Protein AF-A0A952UKF0-F1 (afdb_monomer)

Sequence (137 aa):
MLQADSRSEIKLPARNVRELARSMKKAVNGALDHWRYRVLLNRQAFPQPARAILVVCKGNICRSPLAEAYLKDQVKKSGLPIDVYSAGLETSFGKPAHPLAQLVGTQGGLILNQHATQPLHKEQVERADMILVMEWR

Solvent-accessible surface area (backbone atoms only — not comparable to full-atom values): 7881 Å² total; per-residue (Å²): 136,89,82,86,86,84,79,79,80,82,79,72,78,84,73,50,68,71,55,53,51,50,52,51,50,51,51,53,50,51,53,51,50,51,51,54,48,48,58,50,54,76,63,52,77,74,61,83,89,59,45,26,38,32,25,34,25,56,52,22,27,46,65,15,48,44,50,29,36,51,49,48,52,50,33,58,75,68,72,46,87,52,47,63,42,52,21,3,80,63,44,60,72,68,43,58,46,36,68,68,36,41,51,57,28,47,77,71,76,35,75,44,88,86,42,55,16,32,49,64,50,69,70,62,57,74,61,31,66,41,78,49,70,75,69,92,127

Nearest PDB structures (foldseek):
  4etn-assembly1_A  TM=9.572E-01  e=5.295E-08  Bacillus subtilis
  4egs-assembly3_B  TM=9.399E-01  e=4.099E-08  Caldanaerobacter subterraneus subsp. tengcongensis MB4
  4kk4-assembly1_A  TM=9.729E-01  e=1.004E-07  Bacillus subtilis subsp. subtilis str. 168
  4d74-assembly1_A-2  TM=9.221E-01  e=5.295E-08  Erwinia amylovora ATCC 49946
  5z3m-assembly1_A  TM=8.970E-01  e=1.302E-05  Vibrio cholerae O395

Structure (mmCIF, N/CA/C/O backbone):
data_AF-A0A952UKF0-F1
#
_entry.id   AF-A0A952UKF0-F1
#
loop_
_atom_site.group_PDB
_atom_site.id
_atom_site.type_symbol
_atom_site.label_atom_id
_atom_site.label_alt_id
_atom_site.label_comp_id
_atom_site.label_asym_id
_atom_site.label_entity_id
_atom_site.label_seq_id
_atom_site.pdbx_PDB_ins_code
_atom_site.Cartn_x
_atom_site.Cartn_y
_atom_site.Cartn_z
_atom_site.occupancy
_atom_site.B_iso_or_equiv
_atom_site.auth_seq_id
_atom_site.auth_comp_id
_atom_site.auth_asym_id
_atom_site.auth_atom_id
_atom_site.pdbx_PDB_model_num
ATOM 1 N N . MET A 1 1 ? -12.122 50.057 44.463 1.00 35.81 1 MET A N 1
ATOM 2 C CA . MET A 1 1 ? -12.424 51.103 43.463 1.00 35.81 1 MET A CA 1
ATOM 3 C C . MET A 1 1 ? -11.356 50.982 42.376 1.00 35.81 1 MET A C 1
ATOM 5 O O . MET A 1 1 ? -10.235 51.389 42.613 1.00 35.81 1 MET A O 1
ATOM 9 N N . LEU A 1 2 ? -11.490 50.001 41.476 1.00 40.94 2 LEU A N 1
ATOM 10 C CA . LEU A 1 2 ? -11.981 50.151 40.093 1.00 40.94 2 LEU A CA 1
ATOM 11 C C . LEU A 1 2 ? -11.260 51.253 39.300 1.00 40.94 2 LEU A C 1
ATOM 13 O O . LEU A 1 2 ? -11.550 52.420 39.531 1.00 40.94 2 LEU A O 1
ATOM 17 N N . GLN A 1 3 ? -10.399 50.843 38.356 1.00 31.44 3 GLN A N 1
ATOM 18 C CA . GLN A 1 3 ? -10.374 51.214 36.920 1.00 31.44 3 GLN A CA 1
ATOM 19 C C . GLN A 1 3 ? 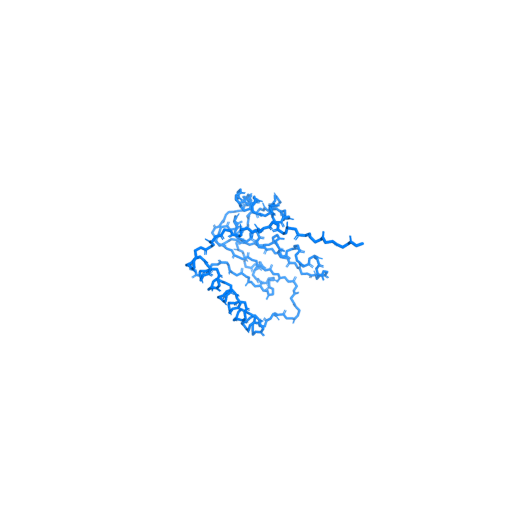-9.120 50.567 36.274 1.00 31.44 3 GLN A C 1
ATOM 21 O O . GLN A 1 3 ? -8.010 50.796 36.737 1.00 31.44 3 GLN A O 1
ATOM 26 N N . ALA A 1 4 ? -9.269 49.509 35.460 1.00 36.44 4 ALA A N 1
ATOM 27 C CA . ALA A 1 4 ? -9.560 49.491 34.007 1.00 36.44 4 ALA A CA 1
ATOM 28 C C . ALA A 1 4 ? -8.300 49.821 33.169 1.00 36.44 4 ALA A C 1
ATOM 30 O O . ALA A 1 4 ? -7.895 50.971 33.081 1.00 36.44 4 ALA A O 1
ATOM 31 N N . ASP A 1 5 ? -7.509 48.814 32.782 1.00 43.72 5 ASP A N 1
ATOM 32 C CA . ASP A 1 5 ? -7.564 48.079 31.493 1.00 43.72 5 ASP A CA 1
ATOM 33 C C . ASP A 1 5 ? -7.187 48.955 30.276 1.00 43.72 5 ASP A C 1
ATOM 35 O O . ASP A 1 5 ? -8.049 49.555 29.637 1.00 43.72 5 ASP A O 1
ATOM 39 N N . SER A 1 6 ? -5.890 49.013 29.936 1.00 40.94 6 SER A N 1
ATOM 40 C CA . SER A 1 6 ? -5.412 49.462 28.622 1.00 40.94 6 SER A CA 1
ATOM 41 C C . SER A 1 6 ? -5.024 48.242 27.784 1.00 40.94 6 SER A C 1
ATOM 43 O O . SER A 1 6 ? -3.893 47.755 27.784 1.00 40.94 6 SER A O 1
ATOM 45 N N . ARG A 1 7 ? -6.024 47.726 27.070 1.00 41.19 7 ARG A N 1
ATOM 46 C CA . ARG A 1 7 ? -5.891 46.666 26.072 1.00 41.19 7 ARG A CA 1
ATOM 47 C C . ARG A 1 7 ? -4.828 47.045 25.044 1.00 41.19 7 ARG A C 1
ATOM 49 O O . ARG A 1 7 ? -5.005 47.983 24.271 1.00 41.19 7 ARG A O 1
ATOM 56 N N . SER A 1 8 ? -3.749 46.275 25.009 1.00 41.78 8 SER A N 1
ATOM 57 C CA . SER A 1 8 ? -2.840 46.225 23.875 1.00 41.78 8 SER A CA 1
ATOM 58 C C . SER A 1 8 ? -3.615 45.732 22.651 1.00 41.78 8 SER A C 1
ATOM 60 O O . SER A 1 8 ? -4.091 44.598 22.596 1.00 41.78 8 SER A O 1
ATOM 62 N N . GLU A 1 9 ? -3.785 46.610 21.664 1.00 41.12 9 GLU A N 1
ATOM 63 C CA . GLU A 1 9 ? -4.326 46.244 20.360 1.00 41.12 9 GLU A CA 1
ATOM 64 C C . GLU A 1 9 ? -3.427 45.180 19.723 1.00 41.12 9 GLU A C 1
ATOM 66 O O . GLU A 1 9 ? -2.315 45.452 19.264 1.00 41.12 9 GLU A O 1
ATOM 71 N N . ILE A 1 10 ? -3.916 43.942 19.678 1.00 41.50 10 ILE A N 1
ATOM 72 C CA . ILE A 1 10 ? -3.323 42.885 18.865 1.00 41.50 10 ILE A CA 1
ATOM 73 C C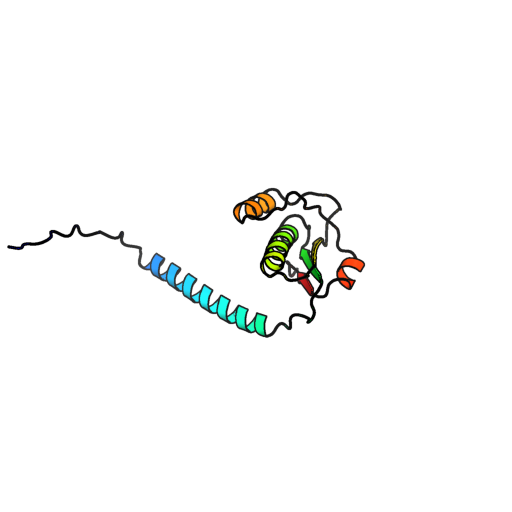 . ILE A 1 10 ? -3.557 43.274 17.399 1.00 41.50 10 ILE A C 1
ATOM 75 O O . ILE A 1 10 ? -4.600 42.974 16.816 1.00 41.50 10 ILE A O 1
ATOM 79 N N . LYS A 1 11 ? -2.589 43.968 16.789 1.00 40.09 11 LYS A N 1
ATOM 80 C CA . LYS A 1 11 ? -2.557 44.214 15.342 1.00 40.09 11 LYS A CA 1
ATOM 81 C C . LYS A 1 11 ? -2.348 42.887 14.616 1.00 40.09 11 LYS A C 1
ATOM 83 O O . LYS A 1 11 ? -1.226 42.412 14.459 1.00 40.09 11 LYS A O 1
ATOM 88 N N . LEU A 1 12 ? -3.444 42.286 14.161 1.00 47.09 12 LEU A N 1
ATOM 89 C CA . LEU A 1 12 ? -3.398 41.174 13.217 1.00 47.09 12 LEU A CA 1
ATOM 90 C C . LEU A 1 12 ? -2.823 41.683 11.879 1.00 47.09 12 LEU A C 1
ATOM 92 O O . LEU A 1 12 ? -3.283 42.714 11.381 1.00 47.09 12 LEU A O 1
ATOM 96 N N . PRO A 1 13 ? -1.832 41.001 11.275 1.00 53.81 13 PRO A N 1
ATOM 97 C CA . PRO A 1 13 ? -1.274 41.421 9.996 1.00 53.81 13 PRO A CA 1
ATOM 98 C C . PRO A 1 13 ? -2.361 41.367 8.919 1.00 53.81 13 PRO A C 1
ATOM 100 O O . PRO A 1 13 ? -3.104 40.387 8.823 1.00 53.81 13 PRO A O 1
ATOM 103 N N . ALA A 1 14 ? -2.460 42.426 8.112 1.00 58.75 14 ALA A N 1
ATOM 104 C CA . ALA A 1 14 ? -3.428 42.537 7.030 1.00 58.75 14 ALA A CA 1
ATOM 105 C C . ALA A 1 14 ? -3.183 41.434 5.987 1.00 58.75 14 ALA A C 1
ATOM 107 O O . ALA A 1 14 ? -2.402 41.598 5.051 1.00 58.75 14 ALA A O 1
ATOM 108 N N . ARG A 1 15 ? -3.843 40.281 6.149 1.00 61.09 15 ARG A N 1
ATOM 109 C CA . ARG A 1 15 ? -3.930 39.263 5.098 1.00 61.09 15 ARG A CA 1
ATOM 110 C C . ARG A 1 15 ? -4.496 39.942 3.856 1.00 61.09 15 ARG A C 1
ATOM 112 O O . ARG A 1 15 ? -5.590 40.501 3.900 1.00 61.09 15 ARG A O 1
ATOM 119 N N . ASN A 1 16 ? -3.753 39.897 2.753 1.00 81.00 16 ASN A N 1
ATOM 120 C CA . ASN A 1 16 ? -4.200 40.441 1.477 1.00 81.00 16 ASN A CA 1
ATOM 121 C C . ASN A 1 16 ? -5.567 39.820 1.130 1.00 81.00 16 ASN A C 1
ATOM 123 O O . ASN A 1 16 ? -5.721 38.599 1.182 1.00 81.00 16 ASN A O 1
ATOM 127 N N . VAL A 1 17 ? -6.562 40.635 0.764 1.00 79.00 17 VAL A N 1
ATOM 128 C CA . VAL A 1 17 ? -7.920 40.180 0.398 1.00 79.00 17 VAL A CA 1
ATOM 129 C C . VAL A 1 17 ? -7.873 39.045 -0.638 1.00 79.00 17 VAL A C 1
ATOM 131 O O . VAL A 1 17 ? -8.660 38.101 -0.577 1.00 79.00 17 VAL A O 1
ATOM 134 N N . ARG A 1 18 ? -6.880 39.065 -1.541 1.00 76.38 18 ARG A N 1
ATOM 135 C CA . ARG A 1 18 ? -6.641 37.999 -2.529 1.00 76.38 18 ARG A CA 1
ATOM 136 C C . ARG A 1 18 ? -6.216 36.663 -1.912 1.00 76.38 18 ARG A C 1
ATOM 138 O O . ARG A 1 18 ? -6.508 35.613 -2.481 1.00 76.38 18 ARG A O 1
ATOM 145 N N . GLU A 1 19 ? -5.483 36.672 -0.805 1.00 79.50 19 GLU A N 1
ATOM 146 C CA . GLU A 1 19 ? -5.095 35.455 -0.078 1.00 79.50 19 GLU A CA 1
ATOM 147 C C . GLU A 1 19 ? -6.264 34.869 0.694 1.00 79.50 19 GLU A C 1
ATOM 149 O O . GLU A 1 19 ? -6.479 33.657 0.646 1.00 79.50 19 GLU A O 1
ATOM 154 N N . LEU A 1 20 ? -7.057 35.725 1.340 1.00 79.62 20 LEU A N 1
ATOM 155 C CA . LEU A 1 20 ? -8.274 35.300 2.019 1.00 79.62 20 LEU A CA 1
ATOM 156 C C . LEU A 1 20 ? -9.254 34.663 1.026 1.00 79.62 20 LEU A C 1
ATOM 158 O O . LEU A 1 20 ? -9.702 33.541 1.252 1.00 79.62 20 LEU A O 1
ATOM 162 N N . ALA A 1 21 ? -9.491 35.308 -0.121 1.00 81.94 21 ALA A N 1
ATOM 163 C CA . ALA A 1 21 ? -10.341 34.771 -1.182 1.00 81.94 21 ALA A CA 1
ATOM 164 C C . ALA A 1 21 ? -9.836 33.417 -1.719 1.00 81.94 21 ALA A C 1
ATOM 166 O O . ALA A 1 21 ? -10.627 32.493 -1.913 1.00 81.94 21 ALA A O 1
ATOM 167 N N . ARG A 1 22 ? -8.515 33.256 -1.908 1.00 77.94 22 ARG A N 1
ATOM 168 C CA . ARG A 1 22 ? -7.908 31.967 -2.293 1.00 77.94 22 ARG A CA 1
ATOM 169 C C . ARG A 1 22 ? -8.120 30.890 -1.230 1.00 77.94 22 ARG A C 1
ATOM 171 O O . ARG A 1 22 ? -8.487 29.769 -1.576 1.00 77.94 22 ARG A O 1
ATOM 178 N N . SER A 1 23 ? -7.915 31.228 0.041 1.00 82.94 23 SER A N 1
ATOM 179 C CA . SER A 1 23 ? -8.105 30.307 1.167 1.00 82.94 23 SER A CA 1
ATOM 180 C C . SER A 1 23 ? -9.563 29.852 1.284 1.00 82.94 23 SER A C 1
ATOM 182 O O . SER A 1 23 ? -9.837 28.657 1.375 1.00 82.94 23 SER A O 1
ATOM 184 N N . MET A 1 24 ? -10.509 30.789 1.177 1.00 86.19 24 MET A N 1
ATOM 185 C CA . MET A 1 24 ? -11.944 30.497 1.197 1.00 86.19 24 MET A CA 1
ATOM 186 C C . MET A 1 24 ? -12.358 29.619 0.016 1.00 86.19 24 MET A C 1
ATOM 188 O O . MET A 1 24 ? -13.037 28.616 0.212 1.00 86.19 24 MET A O 1
ATOM 192 N N . LYS A 1 25 ? -11.893 29.930 -1.202 1.00 85.06 25 LYS A N 1
ATOM 193 C CA . LYS A 1 25 ? -12.169 29.104 -2.386 1.00 85.06 25 LYS A CA 1
ATOM 194 C C . LYS A 1 25 ? -11.625 27.683 -2.223 1.00 85.06 25 LYS A C 1
ATOM 196 O O . LYS A 1 25 ? -12.309 26.730 -2.579 1.00 85.06 25 LYS A O 1
ATOM 201 N N . LYS A 1 26 ? -10.431 27.526 -1.639 1.00 77.69 26 LYS A N 1
ATOM 202 C CA . LYS A 1 26 ? -9.847 26.212 -1.326 1.00 77.69 26 LYS A CA 1
ATOM 203 C C . LYS A 1 26 ? -10.692 25.442 -0.306 1.00 77.69 26 LYS A C 1
ATOM 205 O O . LYS A 1 26 ? -10.914 24.252 -0.499 1.00 77.69 26 LYS A O 1
ATOM 210 N N . ALA A 1 27 ? -11.183 26.108 0.738 1.00 82.88 27 ALA A N 1
ATOM 211 C CA . ALA A 1 27 ? -12.039 25.489 1.748 1.00 82.88 27 ALA A CA 1
ATOM 212 C C . ALA A 1 27 ? -13.397 25.051 1.172 1.00 82.88 27 ALA A C 1
ATOM 214 O O . ALA A 1 27 ? -13.817 23.919 1.393 1.00 82.88 27 ALA A O 1
ATOM 215 N N . VAL A 1 28 ? -14.046 25.913 0.380 1.00 88.38 28 VAL A N 1
ATOM 216 C CA . VAL A 1 28 ? -15.323 25.607 -0.288 1.00 88.38 28 VAL A CA 1
ATOM 217 C C . VAL A 1 28 ? -15.159 24.459 -1.281 1.00 88.38 28 VAL A C 1
ATOM 219 O O . VAL A 1 28 ? -15.945 23.517 -1.249 1.00 88.38 28 VAL A O 1
ATOM 222 N N . ASN A 1 29 ? -14.113 24.489 -2.113 1.00 80.69 29 ASN A N 1
ATOM 223 C CA . ASN A 1 29 ? -13.826 23.393 -3.037 1.00 80.69 29 ASN A CA 1
ATOM 224 C C . ASN A 1 29 ? -13.530 22.092 -2.286 1.00 80.69 29 ASN A C 1
ATOM 226 O O . ASN A 1 29 ? -14.077 21.065 -2.651 1.00 80.69 29 ASN A O 1
ATOM 230 N N . GLY A 1 30 ? -12.761 22.131 -1.193 1.00 78.44 30 GLY A N 1
ATOM 231 C CA . GLY A 1 30 ? -12.511 20.946 -0.369 1.00 78.44 30 GLY A CA 1
ATOM 232 C C . GLY A 1 30 ? -13.789 20.359 0.241 1.00 78.44 30 GLY A C 1
ATOM 233 O O . GLY A 1 30 ? -13.956 19.142 0.262 1.00 78.44 30 GLY A O 1
ATOM 234 N N . ALA A 1 31 ? -14.720 21.207 0.688 1.00 80.94 31 ALA A N 1
ATOM 235 C CA . ALA A 1 31 ? -16.014 20.769 1.210 1.00 80.94 31 ALA A CA 1
ATOM 236 C C . ALA A 1 31 ? -16.916 20.172 0.114 1.00 80.94 31 ALA A C 1
ATOM 238 O O . ALA A 1 31 ? -17.537 19.130 0.330 1.00 80.94 31 ALA A O 1
ATOM 239 N N . LEU A 1 32 ? -16.959 20.803 -1.065 1.00 76.25 32 LEU A N 1
ATOM 240 C CA . LEU A 1 32 ? -17.693 20.308 -2.232 1.00 76.25 32 LEU A CA 1
ATOM 241 C C . LEU A 1 32 ? -17.111 18.993 -2.752 1.00 76.25 32 LEU A C 1
ATOM 243 O O . LEU A 1 32 ? -17.869 18.065 -3.022 1.00 76.25 32 LEU A O 1
ATOM 247 N N . ASP A 1 33 ? -15.788 18.890 -2.852 1.00 74.50 33 ASP A N 1
ATOM 248 C CA . ASP A 1 33 ? -15.089 17.677 -3.266 1.00 74.50 33 ASP A CA 1
ATOM 249 C C . ASP A 1 33 ? -15.354 16.551 -2.273 1.00 74.50 33 ASP A C 1
ATOM 251 O O . ASP A 1 33 ? -15.730 15.460 -2.686 1.00 74.50 33 ASP A O 1
ATOM 255 N N . HIS A 1 34 ? -15.268 16.822 -0.969 1.00 74.19 34 HIS A N 1
ATOM 256 C CA . HIS A 1 34 ? -15.611 15.853 0.068 1.00 74.19 34 HIS A CA 1
ATOM 257 C C . HIS A 1 34 ? -17.077 15.393 -0.022 1.00 74.19 34 HIS A C 1
ATOM 259 O O . HIS A 1 34 ? -17.345 14.196 0.089 1.00 74.19 34 HIS A O 1
ATOM 265 N N . TRP A 1 35 ? -18.033 16.299 -0.267 1.00 71.25 35 TRP A N 1
ATOM 266 C CA . TRP A 1 35 ? -19.443 15.929 -0.448 1.00 71.25 35 TRP A CA 1
ATOM 267 C C . TRP A 1 35 ? -19.663 15.090 -1.715 1.00 71.25 35 TRP A C 1
ATOM 269 O O . TRP A 1 35 ? -20.293 14.034 -1.650 1.00 71.25 35 TRP A O 1
ATOM 279 N N . ARG A 1 36 ? -19.082 15.496 -2.852 1.00 72.94 36 ARG A N 1
ATOM 280 C CA . ARG A 1 36 ? -19.133 14.744 -4.118 1.00 72.94 36 ARG A CA 1
ATOM 281 C C . ARG A 1 36 ? -18.508 13.357 -3.966 1.00 72.94 36 ARG A C 1
ATOM 283 O O . ARG A 1 36 ? -19.113 12.374 -4.389 1.00 72.94 36 ARG A O 1
ATOM 290 N N . TYR A 1 37 ? -17.347 13.264 -3.316 1.00 63.91 37 TYR A N 1
ATOM 291 C CA . TYR A 1 37 ? -16.690 11.992 -3.015 1.00 63.91 37 TYR A CA 1
ATOM 292 C C . TYR A 1 37 ? -17.556 11.111 -2.127 1.00 63.91 37 TYR A C 1
ATOM 294 O O . TYR A 1 37 ? -17.711 9.934 -2.419 1.00 63.91 37 TYR A O 1
ATOM 302 N N . ARG A 1 38 ? -18.171 11.667 -1.081 1.00 65.81 38 ARG A N 1
ATOM 303 C CA . ARG A 1 38 ? -19.042 10.903 -0.182 1.00 65.81 38 ARG A CA 1
ATOM 304 C C . ARG A 1 38 ? -20.254 10.321 -0.913 1.00 65.81 38 ARG A C 1
ATOM 306 O O . ARG A 1 38 ? -20.610 9.176 -0.666 1.00 65.81 38 ARG A O 1
ATOM 313 N N . VAL A 1 39 ? -20.855 11.067 -1.841 1.00 65.94 39 VAL A N 1
ATOM 314 C CA . VAL A 1 39 ? -21.966 10.571 -2.674 1.00 65.94 39 VAL A CA 1
ATOM 315 C C . VAL A 1 39 ? -21.510 9.453 -3.620 1.00 65.94 39 VAL A C 1
ATOM 317 O O . VAL A 1 39 ? -22.230 8.470 -3.786 1.00 65.94 39 VAL A O 1
ATOM 320 N N . LEU A 1 40 ? -20.320 9.570 -4.216 1.00 62.59 40 LEU A N 1
ATOM 321 C CA . LEU A 1 40 ? -19.752 8.531 -5.084 1.00 62.59 40 LEU A CA 1
ATOM 322 C C . LEU A 1 40 ? -19.356 7.272 -4.302 1.00 62.59 40 LEU A C 1
ATOM 324 O O . LEU A 1 40 ? -19.674 6.169 -4.738 1.00 62.59 40 LEU A O 1
ATOM 328 N N . LEU A 1 41 ? -18.729 7.428 -3.135 1.00 61.66 41 LEU A N 1
ATOM 329 C CA . LEU A 1 41 ? -18.345 6.322 -2.255 1.00 61.66 41 LEU A CA 1
ATOM 330 C C . LEU A 1 41 ? -19.570 5.597 -1.694 1.00 61.66 41 LEU A C 1
ATOM 332 O O . LEU A 1 41 ? -19.586 4.376 -1.677 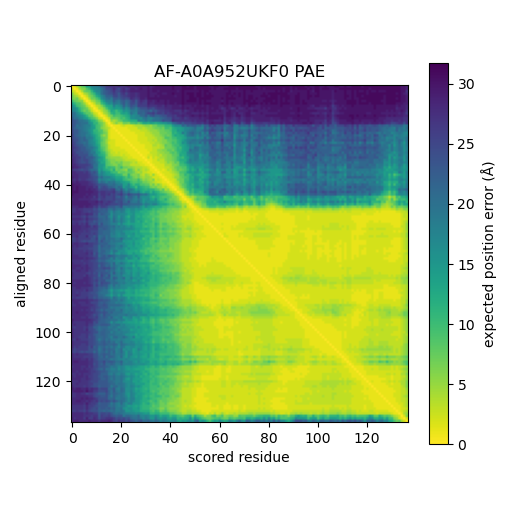1.00 61.66 41 LEU A O 1
ATOM 336 N N . ASN A 1 42 ? -20.635 6.321 -1.335 1.00 61.28 42 ASN A N 1
ATOM 337 C CA . ASN A 1 42 ? -21.901 5.695 -0.938 1.00 61.28 42 ASN A CA 1
ATOM 338 C C . ASN A 1 42 ? -22.588 4.940 -2.090 1.00 61.28 42 ASN A C 1
ATOM 340 O O . ASN A 1 42 ? -23.478 4.133 -1.836 1.00 61.28 42 ASN A O 1
ATOM 344 N N . ARG A 1 43 ? -22.217 5.211 -3.349 1.00 56.78 43 ARG A N 1
ATOM 345 C CA . ARG A 1 43 ? -22.724 4.492 -4.527 1.00 56.78 43 ARG A CA 1
ATOM 346 C C . ARG A 1 43 ? -21.837 3.330 -4.960 1.00 56.78 43 ARG A C 1
ATOM 348 O O . ARG A 1 43 ? -22.353 2.397 -5.568 1.00 56.78 43 ARG A O 1
ATOM 355 N N . GLN A 1 44 ? -20.533 3.376 -4.692 1.00 58.62 44 GLN A N 1
ATOM 356 C CA . GLN A 1 44 ? -19.656 2.238 -4.941 1.00 58.62 44 GLN A CA 1
ATOM 357 C C . GLN A 1 44 ? -19.938 1.172 -3.886 1.00 58.62 44 GLN A C 1
ATOM 359 O O . GLN A 1 44 ? -19.579 1.314 -2.721 1.00 58.62 44 GLN A O 1
ATOM 364 N N . ALA A 1 45 ? -20.628 0.112 -4.306 1.00 61.19 45 ALA A N 1
ATOM 365 C CA . ALA A 1 45 ? -20.885 -1.040 -3.463 1.00 61.19 45 ALA A CA 1
ATOM 366 C C . ALA A 1 45 ? -19.545 -1.638 -3.023 1.00 61.19 45 ALA A C 1
ATOM 368 O O . ALA A 1 45 ? -18.807 -2.199 -3.833 1.00 61.19 45 ALA A O 1
ATOM 369 N N . PHE A 1 46 ? -19.226 -1.497 -1.740 1.00 66.38 46 PHE A N 1
ATOM 370 C CA . PHE A 1 46 ? -18.169 -2.286 -1.131 1.00 66.38 46 PHE A CA 1
ATOM 371 C C . PHE A 1 46 ? -18.650 -3.743 -1.145 1.00 66.38 46 PHE A C 1
ATOM 373 O O . PHE A 1 46 ? -19.754 -3.995 -0.648 1.00 66.38 46 PHE A O 1
ATOM 380 N N . PRO A 1 47 ? -17.900 -4.692 -1.728 1.00 69.81 47 PRO A N 1
ATOM 381 C CA . PRO A 1 47 ? -18.305 -6.090 -1.712 1.00 69.81 47 PRO A CA 1
ATOM 382 C C . PRO A 1 47 ? -18.434 -6.549 -0.257 1.00 69.81 47 PRO A C 1
ATOM 384 O O . PRO A 1 47 ? -17.587 -6.233 0.579 1.00 69.81 47 PRO A O 1
ATOM 387 N N . GLN A 1 48 ? -19.529 -7.241 0.062 1.00 71.44 48 GLN A N 1
ATOM 388 C CA . GLN A 1 48 ? -19.775 -7.771 1.399 1.00 71.44 48 GLN A CA 1
ATOM 389 C C . GLN A 1 48 ? -19.971 -9.290 1.335 1.00 71.44 48 GLN A C 1
ATOM 391 O O . GLN A 1 48 ? -20.871 -9.739 0.621 1.00 71.44 48 GLN A O 1
ATOM 396 N N . PRO A 1 49 ? -19.184 -10.079 2.092 1.00 77.31 49 PRO A N 1
ATOM 397 C CA . PRO A 1 49 ? -18.058 -9.657 2.936 1.00 77.31 49 PRO A CA 1
ATOM 398 C C . PRO A 1 49 ? -16.769 -9.431 2.121 1.00 77.31 49 PRO A C 1
ATOM 400 O O . PRO A 1 49 ? -16.385 -10.298 1.345 1.00 77.31 49 PRO A O 1
ATOM 403 N N . ALA A 1 50 ? -16.056 -8.324 2.351 1.00 85.12 50 ALA A N 1
ATOM 404 C CA . ALA A 1 50 ? -14.688 -8.149 1.852 1.00 85.12 50 ALA A CA 1
ATOM 405 C C . ALA A 1 50 ? -13.686 -8.768 2.836 1.00 85.12 50 ALA A C 1
ATOM 407 O O . ALA A 1 50 ? -13.697 -8.446 4.025 1.00 85.12 50 ALA A O 1
ATOM 408 N N . ARG A 1 51 ? -12.816 -9.648 2.343 1.00 94.62 51 ARG A N 1
ATOM 409 C CA . ARG A 1 51 ? -11.761 -10.334 3.104 1.00 94.62 51 ARG A CA 1
ATOM 410 C C . ARG A 1 51 ? -10.368 -9.995 2.589 1.00 94.62 51 ARG A C 1
ATOM 412 O O . ARG A 1 51 ? -9.414 -10.100 3.353 1.00 94.62 51 ARG A O 1
ATOM 419 N N . ALA A 1 52 ? -10.248 -9.590 1.328 1.00 96.44 52 ALA A N 1
ATOM 420 C CA . ALA A 1 52 ? -8.978 -9.279 0.690 1.00 96.44 52 ALA A CA 1
ATOM 421 C C . ALA A 1 52 ? -9.058 -8.023 -0.190 1.00 96.44 52 ALA A C 1
ATOM 423 O O . ALA A 1 52 ? -9.915 -7.913 -1.069 1.00 96.44 52 ALA A O 1
ATOM 424 N N . ILE A 1 53 ? -8.115 -7.101 0.012 1.00 96.81 53 ILE A N 1
ATOM 425 C CA . ILE A 1 53 ? -7.939 -5.892 -0.797 1.00 96.81 53 ILE A CA 1
ATOM 426 C C . ILE A 1 53 ? -6.566 -5.931 -1.469 1.00 96.81 53 ILE A C 1
ATOM 428 O O . ILE A 1 53 ? -5.535 -5.997 -0.798 1.00 96.81 53 ILE A O 1
ATOM 432 N N . LEU A 1 54 ? -6.557 -5.811 -2.795 1.00 97.62 54 LEU A N 1
ATOM 433 C CA . LEU A 1 54 ? -5.347 -5.675 -3.597 1.00 97.62 54 LEU A CA 1
ATOM 434 C C . LEU A 1 54 ? -5.181 -4.226 -4.062 1.00 97.62 54 LEU A C 1
ATOM 436 O O . LEU A 1 54 ? -6.073 -3.665 -4.695 1.00 97.62 54 LEU A O 1
ATOM 440 N N . VAL A 1 55 ? -4.018 -3.623 -3.818 1.00 97.94 55 VAL A N 1
ATOM 441 C CA . VAL A 1 55 ? -3.676 -2.290 -4.335 1.00 97.94 55 VAL A CA 1
ATOM 442 C C . VAL A 1 55 ? -2.668 -2.394 -5.477 1.00 97.94 55 VAL A C 1
ATOM 444 O O . VAL A 1 55 ? -1.569 -2.922 -5.313 1.00 97.94 55 VAL A O 1
ATOM 447 N N . VAL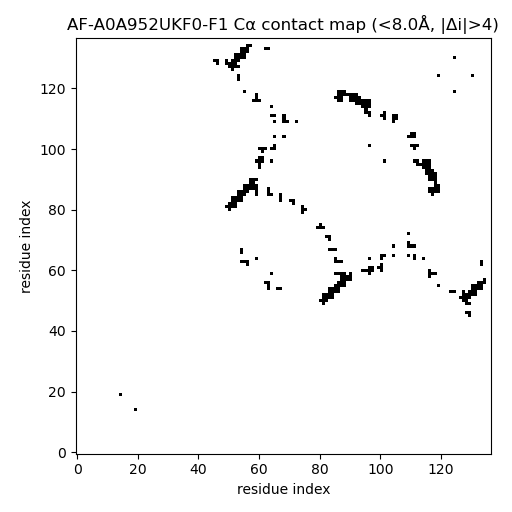 A 1 56 ? -2.995 -1.823 -6.634 1.00 97.50 56 VAL A N 1
ATOM 448 C CA . VAL A 1 56 ? -2.174 -1.912 -7.848 1.00 97.50 56 VAL A CA 1
ATOM 449 C C . VAL A 1 56 ? -1.673 -0.533 -8.268 1.00 97.50 56 VAL A C 1
ATOM 451 O O . VAL A 1 56 ? -2.420 0.444 -8.316 1.00 97.50 56 VAL A O 1
ATOM 454 N N . CYS A 1 57 ? -0.387 -0.441 -8.606 1.00 96.75 57 CYS A N 1
ATOM 455 C CA . CYS A 1 57 ? 0.168 0.694 -9.353 1.00 96.75 57 CYS A CA 1
ATOM 456 C C . CYS A 1 57 ? 1.173 0.194 -10.400 1.00 96.75 57 CYS A C 1
ATOM 458 O O . CYS A 1 57 ? 1.453 -0.998 -10.438 1.00 96.75 57 CYS A O 1
ATOM 460 N N . LYS A 1 58 ? 1.760 1.069 -11.226 1.00 96.00 58 LYS A N 1
ATOM 461 C CA . LYS A 1 58 ? 2.765 0.640 -12.213 1.00 96.00 58 LYS A CA 1
ATOM 462 C C . LYS A 1 58 ? 3.958 -0.111 -11.605 1.00 96.00 58 LYS A C 1
ATOM 464 O O . LYS A 1 58 ? 4.149 -1.283 -11.888 1.00 96.00 58 LYS A O 1
ATOM 469 N N . GLY A 1 59 ? 4.746 0.532 -10.744 1.00 96.38 59 GLY A N 1
ATOM 470 C CA . GLY A 1 59 ? 6.030 -0.038 -10.299 1.00 96.38 59 GLY A CA 1
ATOM 471 C C . GLY A 1 59 ? 6.021 -0.780 -8.958 1.00 96.38 59 GLY A C 1
ATOM 472 O O . GLY A 1 59 ? 7.025 -1.384 -8.601 1.00 96.38 59 GLY A O 1
ATOM 473 N N . ASN A 1 60 ? 4.944 -0.682 -8.173 1.00 97.62 60 ASN A N 1
ATOM 474 C CA . ASN A 1 60 ? 4.876 -1.177 -6.786 1.00 97.62 60 ASN A CA 1
ATOM 475 C C . ASN A 1 60 ? 6.013 -0.698 -5.862 1.00 97.62 60 ASN A C 1
ATOM 477 O O . ASN A 1 60 ? 6.353 -1.356 -4.890 1.00 97.62 60 ASN A O 1
ATOM 481 N N . ILE A 1 61 ? 6.578 0.480 -6.143 1.00 97.31 61 ILE A N 1
ATOM 482 C CA . ILE A 1 61 ? 7.643 1.092 -5.329 1.00 97.31 61 ILE A CA 1
ATOM 483 C C . ILE A 1 61 ? 7.188 2.335 -4.554 1.00 97.31 61 ILE A C 1
ATOM 485 O O . ILE A 1 61 ? 7.781 2.649 -3.532 1.00 97.31 61 ILE A O 1
ATOM 489 N N . CYS A 1 62 ? 6.149 3.053 -4.997 1.00 95.88 62 CYS A N 1
ATOM 490 C CA . CYS A 1 62 ? 5.749 4.329 -4.375 1.00 95.88 62 CYS A CA 1
ATOM 491 C C . CYS A 1 62 ? 4.322 4.302 -3.821 1.00 95.88 62 CYS A C 1
ATOM 493 O O . CYS A 1 62 ? 4.116 4.314 -2.614 1.00 95.88 62 CYS A O 1
ATOM 495 N N . ARG A 1 63 ? 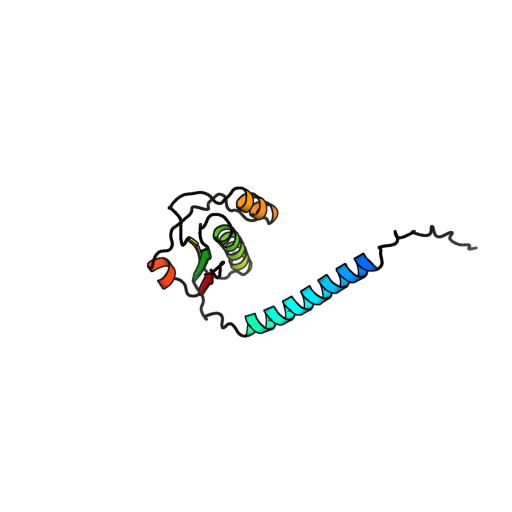3.327 4.274 -4.717 1.00 96.69 63 ARG A N 1
ATOM 496 C CA . ARG A 1 63 ? 1.915 4.498 -4.367 1.00 96.69 63 ARG A CA 1
ATOM 497 C C . ARG A 1 63 ? 1.269 3.291 -3.712 1.00 96.69 63 ARG A C 1
ATOM 499 O O . ARG A 1 63 ? 0.745 3.420 -2.614 1.00 96.69 63 ARG A O 1
ATOM 506 N N . SER A 1 64 ? 1.316 2.132 -4.373 1.00 97.50 64 SER A N 1
ATOM 507 C CA . SER A 1 64 ? 0.677 0.935 -3.827 1.00 97.50 64 SER A CA 1
ATOM 508 C C . SER A 1 64 ? 1.304 0.437 -2.511 1.00 97.50 64 SER A C 1
ATOM 510 O O . SER A 1 64 ? 0.517 0.090 -1.639 1.00 97.50 64 SER A O 1
ATOM 512 N N . PRO A 1 65 ? 2.632 0.529 -2.266 1.00 97.69 65 PRO A N 1
ATOM 513 C CA . PRO A 1 65 ? 3.213 0.212 -0.951 1.00 97.69 65 PRO A CA 1
ATOM 514 C C . PRO A 1 65 ? 2.734 1.140 0.169 1.00 97.69 65 PRO A C 1
ATOM 516 O O . PRO A 1 65 ? 2.423 0.701 1.272 1.00 97.69 65 PRO A O 1
ATOM 519 N N . LEU A 1 66 ? 2.650 2.444 -0.114 1.00 97.12 66 LEU A N 1
ATOM 520 C CA . LEU A 1 66 ? 2.176 3.430 0.855 1.00 97.12 66 LEU A CA 1
ATOM 521 C C . LEU A 1 66 ? 0.693 3.228 1.180 1.00 97.12 66 LEU A C 1
ATOM 523 O O . LEU A 1 66 ? 0.304 3.264 2.346 1.00 97.12 66 LEU A O 1
ATOM 527 N N . ALA A 1 67 ? -0.122 2.983 0.154 1.00 97.19 67 ALA A N 1
ATOM 528 C CA . ALA A 1 67 ? -1.539 2.686 0.311 1.00 97.19 67 ALA A CA 1
ATOM 529 C C . ALA A 1 67 ? -1.773 1.362 1.055 1.00 97.19 67 ALA A C 1
ATOM 531 O O . ALA A 1 67 ? -2.637 1.317 1.923 1.00 97.19 67 ALA A O 1
ATOM 532 N N . GLU A 1 68 ? -0.991 0.314 0.779 1.00 97.56 68 GLU A N 1
ATOM 533 C CA . GLU A 1 68 ? -1.034 -0.947 1.529 1.00 97.56 68 GLU A CA 1
ATOM 534 C C . GLU A 1 68 ? -0.740 -0.717 3.013 1.00 97.56 68 GLU A C 1
ATOM 536 O O . GLU A 1 68 ? -1.538 -1.118 3.856 1.00 97.56 68 GLU A O 1
ATOM 541 N N . ALA A 1 69 ? 0.363 -0.035 3.341 1.00 97.50 69 ALA A N 1
ATOM 542 C CA . ALA A 1 69 ? 0.733 0.244 4.728 1.00 97.50 69 ALA A CA 1
ATOM 543 C C . ALA A 1 69 ? -0.349 1.057 5.458 1.00 97.50 69 ALA A C 1
ATOM 545 O O . ALA A 1 69 ? -0.703 0.744 6.595 1.00 97.50 69 ALA A O 1
ATOM 546 N N . TYR A 1 70 ? -0.912 2.064 4.786 1.00 97.00 70 TYR A N 1
ATOM 547 C CA . TYR A 1 70 ? -2.012 2.862 5.319 1.00 97.00 70 TYR A CA 1
ATOM 548 C C . TYR A 1 70 ? -3.267 2.017 5.564 1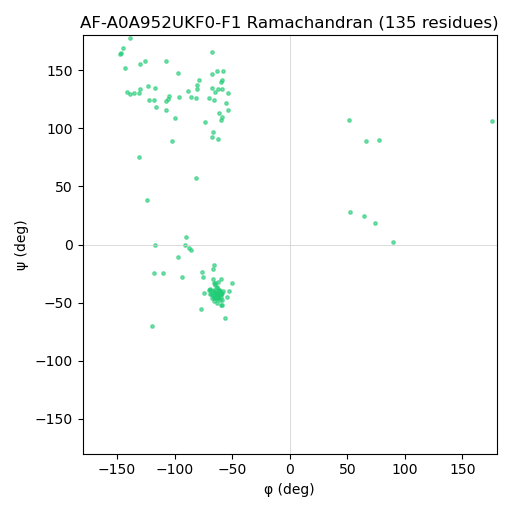.00 97.00 70 TYR A C 1
ATOM 550 O O . TYR A 1 70 ? -3.833 2.049 6.654 1.00 97.00 70 TYR A O 1
ATOM 558 N N . LEU A 1 71 ? -3.695 1.230 4.576 1.00 96.25 71 LEU A N 1
ATOM 559 C CA . LEU A 1 71 ? -4.890 0.398 4.688 1.00 96.25 71 LEU A CA 1
ATOM 560 C C . LEU A 1 71 ? -4.726 -0.683 5.757 1.00 96.25 71 LEU A C 1
ATOM 562 O O . LEU A 1 71 ? -5.650 -0.857 6.545 1.00 96.25 71 LEU A O 1
ATOM 566 N N . LYS A 1 72 ? -3.555 -1.335 5.848 1.00 96.31 72 LYS A N 1
ATOM 567 C CA . LYS A 1 72 ? -3.212 -2.282 6.926 1.00 96.31 72 LYS A CA 1
ATOM 568 C C . LYS A 1 72 ? -3.374 -1.655 8.309 1.00 96.31 72 LYS A C 1
ATOM 570 O O . LYS A 1 72 ? -3.951 -2.270 9.205 1.00 96.31 72 LYS A O 1
ATOM 575 N N . ASP A 1 73 ? -2.887 -0.430 8.485 1.00 96.25 73 ASP A N 1
ATOM 576 C CA . ASP A 1 73 ? -3.043 0.317 9.732 1.00 96.25 73 ASP A CA 1
ATOM 577 C C . ASP A 1 73 ? -4.522 0.615 10.040 1.00 96.25 73 ASP A C 1
ATOM 579 O O . ASP A 1 73 ? -4.970 0.394 11.166 1.00 96.25 73 ASP A O 1
ATOM 583 N N . GLN A 1 74 ? -5.309 1.031 9.041 1.00 95.44 74 GLN A N 1
ATOM 584 C CA . GLN A 1 74 ? -6.740 1.302 9.221 1.00 95.44 74 GLN A CA 1
ATOM 585 C C . GLN A 1 74 ? -7.544 0.040 9.565 1.00 95.44 74 GLN A C 1
ATOM 587 O O . GLN A 1 74 ? -8.281 0.049 10.549 1.00 95.44 74 GLN A O 1
ATOM 592 N N . VAL A 1 75 ? -7.379 -1.067 8.827 1.00 94.56 75 VAL A N 1
ATOM 593 C CA . VAL A 1 75 ? -8.117 -2.316 9.112 1.00 94.56 75 VAL A CA 1
ATOM 594 C C . VAL A 1 75 ? -7.757 -2.877 10.485 1.00 94.56 75 VAL A C 1
ATOM 596 O O . VAL A 1 75 ? -8.649 -3.308 11.217 1.00 94.56 75 VAL A O 1
ATOM 599 N N . LYS A 1 76 ? -6.483 -2.768 10.892 1.00 94.81 76 LYS A N 1
ATOM 600 C CA . LYS A 1 76 ? -6.035 -3.139 12.239 1.00 94.81 76 LYS A CA 1
ATOM 601 C C . LYS A 1 76 ? -6.697 -2.276 13.312 1.00 94.81 76 LYS A C 1
ATOM 603 O O . LYS A 1 76 ? -7.200 -2.819 14.292 1.00 94.81 76 LYS A O 1
ATOM 608 N N . LYS A 1 77 ? -6.726 -0.950 13.136 1.00 95.12 77 LYS A N 1
ATOM 609 C CA . LYS A 1 77 ? -7.384 -0.013 14.069 1.00 95.12 77 LYS A CA 1
ATOM 610 C C . LYS A 1 77 ? -8.889 -0.254 14.178 1.00 95.12 77 LYS A C 1
ATOM 612 O O . LYS A 1 77 ? -9.455 -0.052 15.246 1.00 95.12 77 LYS A O 1
ATOM 617 N N . SER A 1 78 ? -9.524 -0.704 13.100 1.00 94.31 78 SER A N 1
ATOM 618 C CA . SER A 1 78 ? -10.948 -1.045 13.072 1.00 94.31 78 SER A CA 1
ATOM 619 C C . SER A 1 78 ? -11.262 -2.476 13.525 1.00 94.31 78 SER A C 1
ATOM 621 O O . SER A 1 78 ? -12.436 -2.825 13.602 1.00 94.31 78 SER A O 1
ATOM 623 N N . GLY A 1 79 ? -10.256 -3.312 13.813 1.00 94.31 79 GLY A N 1
ATOM 624 C CA . GLY A 1 79 ? -10.460 -4.714 14.196 1.00 94.31 79 GLY A CA 1
ATOM 625 C C . GLY A 1 79 ? -11.071 -5.578 13.085 1.00 94.31 79 GLY A C 1
ATOM 626 O O . GLY A 1 79 ? -11.719 -6.581 13.375 1.00 94.31 79 GLY A O 1
ATOM 627 N N . LEU A 1 80 ? -10.900 -5.182 11.820 1.00 91.75 80 LEU A N 1
ATOM 628 C CA . LEU A 1 80 ? -11.468 -5.888 10.675 1.00 91.75 80 LEU A CA 1
ATOM 629 C C . LEU A 1 80 ? -10.506 -6.986 10.192 1.00 91.75 80 LEU A C 1
ATOM 631 O O . LEU A 1 80 ? -9.326 -6.700 9.977 1.00 91.75 80 LEU A O 1
ATOM 635 N N . PRO A 1 81 ? -10.985 -8.224 9.962 1.00 94.38 81 PRO A N 1
ATOM 636 C CA . PRO A 1 81 ? -10.164 -9.331 9.476 1.00 94.38 81 PRO A CA 1
ATOM 637 C C . PRO A 1 81 ? -9.986 -9.256 7.950 1.00 94.38 81 PRO A C 1
ATOM 639 O O . PRO A 1 81 ? -10.363 -10.173 7.223 1.00 94.38 81 PRO A O 1
ATOM 642 N N . ILE A 1 82 ? -9.458 -8.133 7.463 1.00 95.75 82 ILE A N 1
ATOM 643 C CA . ILE A 1 82 ? -9.232 -7.881 6.039 1.00 95.75 82 ILE A CA 1
ATOM 644 C C . ILE A 1 82 ? -7.737 -7.963 5.767 1.00 95.75 82 ILE A C 1
ATOM 646 O O . ILE A 1 82 ? -6.945 -7.226 6.356 1.00 95.75 82 ILE A O 1
ATOM 650 N N . ASP A 1 83 ? -7.367 -8.842 4.847 1.00 96.69 83 ASP A N 1
ATOM 651 C CA . ASP A 1 83 ? -6.018 -8.910 4.319 1.00 96.69 83 ASP A CA 1
ATOM 652 C C . ASP A 1 83 ? -5.807 -7.835 3.249 1.00 96.69 83 ASP A C 1
ATOM 654 O O . ASP A 1 83 ? -6.667 -7.592 2.402 1.00 96.69 83 ASP A O 1
ATOM 658 N N . VAL A 1 84 ? -4.652 -7.180 3.287 1.00 97.19 84 VAL A N 1
ATOM 659 C CA . VAL A 1 84 ? -4.308 -6.098 2.364 1.00 97.19 84 VAL A CA 1
ATOM 660 C C . VAL A 1 84 ? -2.930 -6.378 1.798 1.00 97.19 84 VAL A C 1
ATOM 662 O O . VAL A 1 84 ? -1.987 -6.632 2.544 1.00 97.19 84 VAL A O 1
ATOM 665 N N . TYR A 1 85 ? -2.797 -6.298 0.482 1.00 97.44 85 TYR A N 1
ATOM 666 C CA . TYR A 1 85 ? -1.532 -6.511 -0.214 1.00 97.44 85 TYR A CA 1
ATOM 667 C C . TYR A 1 85 ? -1.451 -5.631 -1.459 1.00 97.44 85 TYR A C 1
ATOM 669 O O . TYR A 1 85 ? -2.453 -5.083 -1.926 1.00 97.44 85 TYR A O 1
ATOM 677 N N . SER A 1 86 ? -0.246 -5.463 -1.998 1.00 97.81 86 SER A N 1
ATOM 678 C CA . SER A 1 86 ? -0.021 -4.665 -3.197 1.00 97.81 86 SER A CA 1
ATOM 679 C C . SER A 1 86 ? 0.803 -5.380 -4.257 1.00 97.81 86 SER A C 1
ATOM 681 O O . SER A 1 86 ? 1.579 -6.286 -3.970 1.00 97.81 86 SER A O 1
ATOM 683 N N . ALA A 1 87 ? 0.620 -4.950 -5.504 1.00 98.00 87 ALA A N 1
ATOM 684 C CA . ALA A 1 87 ? 1.365 -5.458 -6.648 1.00 98.00 87 ALA A CA 1
ATOM 685 C C . ALA A 1 87 ? 1.636 -4.363 -7.692 1.00 98.00 87 ALA A C 1
ATOM 687 O O . ALA A 1 87 ? 1.117 -3.235 -7.609 1.00 98.00 87 ALA A O 1
ATOM 688 N N . GLY A 1 88 ? 2.504 -4.690 -8.654 1.00 96.94 88 GLY A N 1
ATOM 689 C CA . GLY A 1 88 ? 2.956 -3.803 -9.726 1.00 96.94 88 GLY A CA 1
ATOM 690 C C . GLY A 1 88 ? 2.693 -4.360 -11.119 1.00 96.94 88 GLY A C 1
ATOM 691 O O . GLY A 1 88 ? 2.974 -5.527 -11.367 1.00 96.94 88 GLY A O 1
ATOM 692 N N . LEU A 1 89 ? 2.207 -3.525 -12.038 1.00 95.81 89 LEU A N 1
ATOM 693 C CA . LEU A 1 89 ? 2.011 -3.900 -13.449 1.00 95.81 89 LEU A CA 1
ATOM 694 C C . LEU A 1 89 ? 3.338 -4.085 -14.202 1.00 95.81 89 LEU A C 1
ATOM 696 O O . LEU A 1 89 ? 3.482 -4.989 -15.015 1.00 95.81 89 LEU A O 1
ATOM 700 N N . GLU A 1 90 ? 4.314 -3.227 -13.916 1.00 95.31 90 GLU A N 1
ATOM 701 C CA . GLU A 1 90 ? 5.626 -3.175 -14.560 1.00 95.31 90 GLU A CA 1
ATOM 702 C C . GLU A 1 90 ? 6.703 -3.127 -13.473 1.00 95.31 90 GLU A C 1
ATOM 704 O O . GLU A 1 90 ? 7.268 -2.077 -13.152 1.00 95.31 90 GLU A O 1
ATOM 709 N N . THR A 1 91 ? 6.951 -4.272 -12.840 1.00 95.19 91 THR A N 1
ATOM 710 C CA . THR A 1 91 ? 7.957 -4.379 -11.784 1.00 95.19 91 THR A CA 1
ATOM 711 C C . THR A 1 91 ? 8.632 -5.742 -11.772 1.00 95.19 91 THR A C 1
ATOM 713 O O . THR A 1 91 ? 8.164 -6.703 -12.375 1.00 95.19 91 THR A O 1
ATOM 716 N N . SER A 1 92 ? 9.753 -5.807 -11.067 1.00 94.56 92 SER A N 1
ATOM 717 C CA . SER A 1 92 ? 10.479 -7.034 -10.752 1.00 94.56 92 SER A CA 1
ATOM 718 C C . SER A 1 92 ? 10.283 -7.359 -9.276 1.00 94.56 92 SER A C 1
ATOM 720 O O . SER A 1 92 ? 10.028 -6.455 -8.484 1.00 94.56 92 SER A O 1
ATOM 722 N N . PHE A 1 93 ? 10.458 -8.611 -8.873 1.00 96.50 93 PHE A N 1
ATOM 723 C CA . PHE A 1 93 ? 10.349 -8.992 -7.465 1.00 96.50 93 PHE A CA 1
ATOM 724 C C . PHE A 1 93 ? 11.481 -8.400 -6.596 1.00 96.50 93 PHE A C 1
ATOM 726 O O . PHE A 1 93 ? 12.612 -8.257 -7.064 1.00 96.50 93 PHE A O 1
ATOM 733 N N . GLY A 1 94 ? 11.186 -8.083 -5.331 1.00 96.19 94 GLY A N 1
ATOM 734 C CA . GLY A 1 94 ? 12.187 -7.932 -4.266 1.00 96.19 94 GLY A CA 1
ATOM 735 C C . GLY A 1 94 ? 12.804 -6.544 -4.054 1.00 96.19 94 GLY A C 1
ATOM 736 O O . GLY A 1 94 ? 13.672 -6.400 -3.196 1.00 96.19 94 GLY A O 1
ATOM 737 N N . LYS A 1 95 ? 12.398 -5.506 -4.792 1.00 96.38 95 LYS A N 1
ATOM 738 C CA . LYS A 1 95 ? 12.909 -4.141 -4.574 1.00 96.38 95 LYS A CA 1
ATOM 739 C C . LYS A 1 95 ? 12.210 -3.493 -3.375 1.00 96.38 95 LYS A C 1
ATOM 741 O O . LYS A 1 95 ? 10.998 -3.645 -3.237 1.00 96.38 95 LYS A O 1
ATOM 746 N N . PRO A 1 96 ? 12.921 -2.723 -2.539 1.00 97.19 96 PRO A N 1
ATOM 747 C CA . PRO A 1 96 ? 12.282 -1.986 -1.458 1.00 97.19 96 PRO A CA 1
ATOM 748 C C . PRO A 1 96 ? 11.378 -0.873 -2.003 1.00 97.19 96 PRO A C 1
ATOM 750 O O . PRO A 1 96 ? 11.484 -0.459 -3.163 1.00 97.19 96 PRO A O 1
ATOM 753 N N . ALA A 1 97 ? 10.517 -0.332 -1.139 1.00 97.31 97 ALA A N 1
ATOM 754 C CA . ALA A 1 97 ? 9.784 0.890 -1.454 1.00 97.31 97 ALA A CA 1
ATOM 755 C C . ALA A 1 97 ? 10.759 2.043 -1.763 1.00 97.31 97 ALA A C 1
ATOM 757 O O . ALA A 1 97 ? 11.858 2.124 -1.213 1.00 97.31 97 ALA A O 1
ATOM 758 N N . HIS A 1 98 ? 10.353 2.971 -2.623 1.00 96.88 98 HIS A N 1
ATOM 759 C CA . HIS A 1 98 ? 11.141 4.144 -2.973 1.00 96.88 98 HIS A CA 1
ATOM 760 C C . HIS A 1 98 ? 11.435 4.988 -1.717 1.00 96.88 98 HIS A C 1
ATOM 762 O O . HIS A 1 98 ? 10.518 5.198 -0.916 1.00 96.88 98 HIS A O 1
ATOM 768 N N . PRO A 1 99 ? 12.649 5.550 -1.549 1.00 96.25 99 PRO A N 1
ATOM 769 C CA . PRO A 1 99 ? 13.023 6.290 -0.339 1.00 96.25 99 PRO A CA 1
ATOM 770 C C . PRO A 1 99 ? 12.048 7.412 0.041 1.00 96.25 99 PRO A C 1
ATOM 772 O O . PRO A 1 99 ? 11.691 7.559 1.204 1.00 96.25 99 PRO A O 1
ATOM 775 N N . LEU A 1 100 ? 11.535 8.160 -0.944 1.00 95.81 100 LEU A N 1
ATOM 776 C CA . LEU A 1 100 ? 10.515 9.189 -0.692 1.00 95.81 100 LEU A CA 1
ATOM 777 C C . LEU A 1 100 ? 9.197 8.615 -0.151 1.00 95.81 100 LEU A C 1
ATOM 779 O O . LEU A 1 100 ? 8.576 9.237 0.702 1.00 95.81 100 LEU A O 1
ATOM 783 N N . ALA A 1 101 ? 8.769 7.437 -0.613 1.00 95.44 101 ALA A N 1
ATOM 784 C CA . ALA A 1 101 ? 7.567 6.792 -0.090 1.00 95.44 101 ALA A CA 1
ATOM 785 C C . ALA A 1 101 ? 7.786 6.307 1.348 1.00 95.44 101 ALA A C 1
ATOM 787 O O . ALA A 1 101 ? 6.900 6.471 2.181 1.00 95.44 101 ALA A O 1
ATOM 788 N N . GLN A 1 102 ? 8.979 5.787 1.658 1.00 95.81 102 GLN A N 1
ATOM 789 C CA . GLN A 1 102 ? 9.352 5.433 3.030 1.00 95.81 102 GLN A CA 1
ATOM 790 C C . GLN A 1 102 ? 9.354 6.662 3.948 1.00 95.81 102 GLN A C 1
ATOM 792 O O . GLN A 1 102 ? 8.796 6.607 5.042 1.00 95.81 102 GLN A O 1
ATOM 797 N N . LEU A 1 103 ? 9.930 7.780 3.490 1.00 95.31 103 LEU A N 1
ATOM 798 C CA . LEU A 1 103 ? 9.964 9.041 4.232 1.00 95.31 103 LEU A CA 1
ATOM 799 C C . LEU A 1 103 ? 8.550 9.553 4.530 1.00 95.31 103 LEU A C 1
ATOM 801 O O . LEU A 1 103 ? 8.223 9.802 5.687 1.00 95.31 103 LEU A O 1
ATOM 805 N N . VAL A 1 104 ? 7.705 9.660 3.500 1.00 95.31 104 VAL A N 1
ATOM 806 C CA . VAL A 1 104 ? 6.307 10.102 3.639 1.00 95.31 104 VAL A CA 1
ATOM 807 C C . VAL A 1 104 ? 5.519 9.157 4.546 1.00 95.31 104 VAL A C 1
ATOM 809 O O . VAL A 1 104 ? 4.779 9.613 5.413 1.00 95.31 104 VAL A O 1
ATOM 812 N N . GLY A 1 105 ? 5.704 7.844 4.391 1.00 94.88 105 GLY A N 1
ATOM 813 C CA . GLY A 1 105 ? 5.084 6.849 5.260 1.00 94.88 105 GLY A CA 1
ATOM 814 C C . GLY A 1 105 ? 5.485 7.039 6.721 1.00 94.88 105 GLY A C 1
ATOM 815 O O . GLY A 1 105 ? 4.618 7.138 7.583 1.00 94.88 105 GLY A O 1
ATOM 816 N N . THR A 1 106 ? 6.781 7.202 6.988 1.00 95.19 106 THR A N 1
ATOM 817 C CA . THR A 1 106 ? 7.319 7.394 8.344 1.00 95.19 106 THR A CA 1
ATOM 818 C C . THR A 1 106 ? 6.785 8.677 8.982 1.00 95.19 106 THR A C 1
ATOM 820 O O . THR A 1 106 ? 6.388 8.664 10.144 1.00 95.19 106 THR A O 1
ATOM 823 N N . GLN A 1 107 ? 6.693 9.771 8.218 1.00 95.31 107 GLN A N 1
ATOM 824 C CA . GLN A 1 107 ? 6.075 11.024 8.674 1.00 95.31 107 GLN A CA 1
ATOM 825 C C . GLN A 1 107 ? 4.600 10.844 9.072 1.00 95.31 107 GLN A C 1
ATOM 827 O O . GLN A 1 107 ? 4.113 11.548 9.952 1.00 95.31 107 GLN A O 1
ATOM 832 N N . GLY A 1 108 ? 3.901 9.893 8.448 1.00 92.88 108 GLY A N 1
ATOM 833 C CA . GLY A 1 108 ? 2.532 9.502 8.785 1.00 92.88 108 GLY A CA 1
ATOM 834 C C . GLY A 1 108 ? 2.413 8.378 9.822 1.00 92.88 108 GLY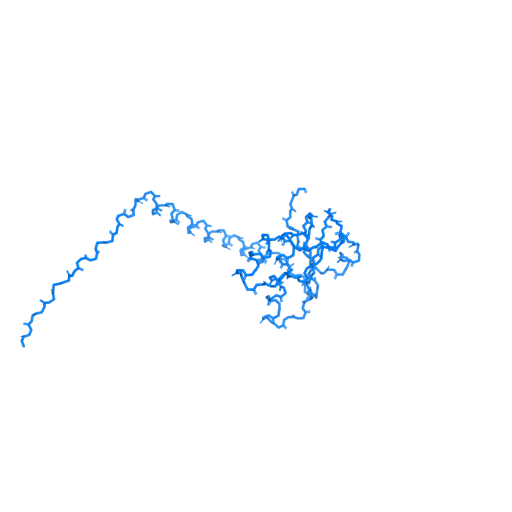 A C 1
ATOM 835 O O . GLY A 1 108 ? 1.304 7.899 10.047 1.00 92.88 108 GLY A O 1
ATOM 836 N N . GLY A 1 109 ? 3.516 7.927 10.431 1.00 95.38 109 GLY A N 1
ATOM 837 C CA . GLY A 1 109 ? 3.523 6.811 11.386 1.00 95.38 109 GLY A CA 1
ATOM 838 C C . GLY A 1 109 ? 3.348 5.424 10.753 1.00 95.38 109 GLY A C 1
ATOM 839 O O . GLY A 1 109 ? 2.987 4.476 11.446 1.00 95.38 109 GLY A O 1
ATOM 840 N N . LEU A 1 110 ? 3.583 5.295 9.445 1.00 95.56 110 LEU A N 1
ATOM 841 C CA . LEU A 1 110 ? 3.496 4.043 8.694 1.00 95.56 110 LEU A CA 1
ATOM 842 C C . LEU A 1 110 ? 4.875 3.396 8.538 1.00 95.56 110 LEU A C 1
ATOM 844 O O . LEU A 1 110 ? 5.890 4.073 8.378 1.00 95.56 110 LEU A O 1
ATOM 848 N N . ILE A 1 111 ? 4.891 2.065 8.512 1.00 89.31 111 ILE A N 1
ATOM 849 C CA . ILE A 1 111 ? 6.102 1.259 8.348 1.00 89.31 111 ILE A CA 1
ATOM 850 C C . ILE A 1 111 ? 6.101 0.643 6.944 1.00 89.31 111 ILE A C 1
ATOM 852 O O . ILE A 1 111 ? 5.231 -0.160 6.623 1.00 89.31 111 ILE A O 1
ATOM 856 N N . LEU A 1 112 ? 7.076 1.022 6.109 1.00 93.44 112 LEU A N 1
ATOM 857 C CA . LEU A 1 112 ? 7.246 0.516 4.733 1.00 93.44 112 LEU A CA 1
ATOM 858 C C . LEU A 1 112 ? 8.567 -0.246 4.524 1.00 93.44 112 LEU A C 1
ATOM 860 O O . LEU A 1 112 ? 8.840 -0.714 3.423 1.00 93.44 112 LEU A O 1
ATOM 864 N N . ASN A 1 113 ? 9.415 -0.365 5.548 1.00 86.69 113 ASN A N 1
ATOM 865 C CA . ASN A 1 113 ? 10.746 -0.977 5.423 1.00 86.69 113 ASN A CA 1
ATOM 866 C C . ASN A 1 113 ? 10.710 -2.488 5.119 1.00 86.69 113 ASN A C 1
ATOM 868 O O . ASN A 1 113 ? 11.686 -3.025 4.610 1.00 86.69 113 ASN A O 1
ATOM 872 N N . GLN A 1 114 ? 9.593 -3.155 5.413 1.00 90.19 114 GLN A N 1
ATOM 873 C CA . GLN A 1 114 ? 9.353 -4.565 5.091 1.00 90.19 114 GLN A CA 1
ATOM 874 C C . GLN A 1 114 ? 8.757 -4.763 3.691 1.00 90.19 114 GLN A C 1
ATOM 876 O O . GLN A 1 114 ? 8.542 -5.898 3.273 1.00 90.19 114 GLN A O 1
ATOM 881 N N . HIS A 1 115 ? 8.466 -3.676 2.968 1.00 96.69 115 HIS A N 1
ATOM 882 C CA . HIS A 1 115 ? 7.917 -3.766 1.623 1.00 96.69 115 HIS A CA 1
ATOM 883 C C . HIS A 1 115 ? 8.940 -4.352 0.653 1.00 96.69 115 HIS A C 1
ATOM 885 O O . HIS A 1 115 ? 10.079 -3.885 0.584 1.00 96.69 115 HIS A O 1
ATOM 891 N N . ALA A 1 116 ? 8.485 -5.291 -0.166 1.00 97.56 116 ALA A N 1
ATOM 892 C CA . ALA A 1 116 ? 9.209 -5.797 -1.316 1.00 97.56 116 ALA A CA 1
ATOM 893 C C . ALA A 1 116 ? 8.282 -5.757 -2.530 1.00 97.56 116 ALA A C 1
ATOM 895 O O . ALA A 1 116 ? 7.127 -6.172 -2.447 1.00 97.56 116 ALA A O 1
ATOM 896 N N . THR A 1 117 ? 8.776 -5.255 -3.661 1.00 97.81 117 THR A N 1
ATOM 897 C CA . THR A 1 117 ? 7.997 -5.231 -4.895 1.00 97.81 117 THR A CA 1
ATOM 898 C C . THR A 1 117 ? 7.588 -6.637 -5.302 1.00 97.81 117 THR A C 1
ATOM 900 O O . THR A 1 117 ? 8.385 -7.574 -5.233 1.00 97.81 117 THR A O 1
ATOM 903 N N . GLN A 1 118 ? 6.372 -6.762 -5.814 1.00 97.25 118 GLN A N 1
ATOM 904 C CA . GLN A 1 118 ? 5.861 -7.990 -6.397 1.00 97.25 118 GLN A CA 1
ATOM 905 C C . GLN A 1 118 ? 5.136 -7.675 -7.715 1.00 97.25 118 GLN A C 1
ATOM 907 O O . GLN A 1 118 ? 4.307 -6.757 -7.748 1.00 97.25 118 GLN A O 1
ATOM 912 N N . PRO A 1 119 ? 5.432 -8.393 -8.815 1.00 97.62 119 PRO A N 1
ATOM 913 C CA . PRO A 1 119 ? 4.654 -8.279 -10.045 1.00 97.62 119 PRO A CA 1
ATOM 914 C C . PRO A 1 119 ? 3.210 -8.736 -9.830 1.00 97.62 119 PRO A C 1
ATOM 916 O O . PRO A 1 119 ? 2.943 -9.600 -8.999 1.00 97.62 119 PRO A O 1
ATOM 919 N N . LEU A 1 120 ? 2.277 -8.142 -10.572 1.00 97.50 120 LEU A N 1
ATOM 920 C CA . LEU A 1 120 ? 0.880 -8.551 -10.550 1.00 97.50 120 LEU A CA 1
ATOM 921 C C . LEU A 1 120 ? 0.720 -9.919 -11.226 1.00 97.50 120 LEU A C 1
ATOM 923 O O . LEU A 1 120 ? 1.092 -10.092 -12.387 1.00 97.50 120 LEU A O 1
ATOM 927 N N . HIS A 1 121 ? 0.114 -10.862 -10.512 1.00 95.88 121 HIS A N 1
ATOM 928 C CA . HIS A 1 121 ? -0.195 -12.201 -11.005 1.00 95.88 121 HIS A CA 1
ATOM 929 C C . HIS A 1 121 ? -1.680 -12.535 -10.843 1.00 95.88 121 HIS A C 1
ATOM 931 O O . HIS A 1 121 ? -2.394 -11.940 -10.031 1.00 95.88 121 HIS A O 1
ATOM 937 N N . LYS A 1 122 ? -2.146 -13.499 -11.640 1.00 97.25 122 LYS A N 1
ATOM 938 C CA . LYS A 1 122 ? -3.557 -13.885 -11.738 1.00 97.25 122 LYS A CA 1
ATOM 939 C C . LYS A 1 122 ? -4.132 -14.312 -10.384 1.00 97.25 122 LYS A C 1
ATOM 941 O O . LYS A 1 122 ? -5.229 -13.901 -10.029 1.00 97.25 122 LYS A O 1
ATOM 946 N N . GLU A 1 123 ? -3.360 -15.043 -9.593 1.00 97.19 123 GLU A N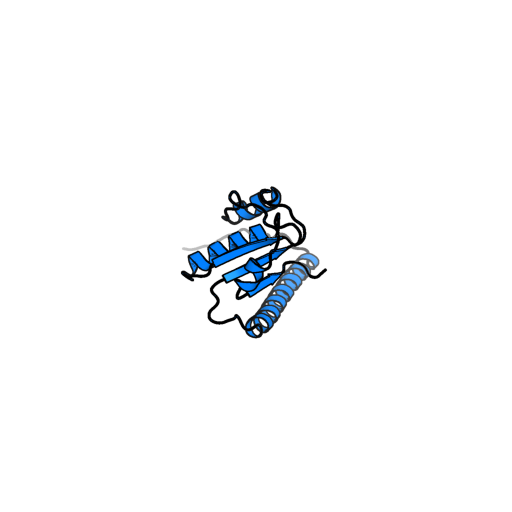 1
ATOM 947 C CA . GLU A 1 123 ? -3.769 -15.583 -8.296 1.00 97.19 123 GLU A CA 1
ATOM 948 C C . GLU A 1 123 ? -4.054 -14.469 -7.275 1.00 97.19 123 GLU A C 1
ATOM 950 O O . GLU A 1 123 ? -4.942 -14.596 -6.435 1.00 97.19 123 GLU A O 1
ATOM 955 N N . GLN A 1 124 ? -3.325 -13.349 -7.356 1.00 96.88 124 GLN A N 1
ATOM 956 C CA . GLN A 1 124 ? -3.575 -12.176 -6.512 1.00 96.88 124 GLN A CA 1
ATOM 957 C C . GLN A 1 124 ? -4.895 -11.499 -6.886 1.00 96.88 124 GLN A C 1
ATOM 959 O O . GLN A 1 124 ? -5.623 -11.045 -6.011 1.00 96.88 124 GLN A O 1
ATOM 964 N N . VAL A 1 125 ? -5.194 -11.431 -8.186 1.00 96.69 125 VAL A N 1
ATOM 965 C CA . VAL A 1 125 ? -6.436 -10.849 -8.709 1.00 96.69 125 VAL A CA 1
ATOM 966 C C . VAL A 1 125 ? -7.632 -11.712 -8.316 1.00 96.69 125 VAL A C 1
ATOM 968 O O . VAL A 1 125 ? -8.620 -11.182 -7.829 1.00 96.69 125 VAL A O 1
ATOM 971 N N . GLU A 1 126 ? -7.530 -13.033 -8.471 1.00 96.19 126 GLU A N 1
ATOM 972 C CA . GLU A 1 126 ? -8.608 -13.975 -8.138 1.00 96.19 126 GLU A CA 1
ATOM 973 C C . GLU A 1 126 ? -8.901 -14.048 -6.635 1.00 96.19 126 GLU A C 1
ATOM 975 O O . GLU A 1 126 ? -10.037 -14.299 -6.240 1.00 96.19 126 GLU A O 1
ATOM 980 N N . ARG A 1 127 ? -7.894 -13.812 -5.786 1.00 95.38 127 ARG A N 1
ATOM 981 C CA . ARG A 1 127 ? -8.059 -13.761 -4.328 1.00 95.38 127 ARG A CA 1
ATOM 982 C C . ARG A 1 127 ? -8.701 -12.459 -3.841 1.00 95.38 127 ARG A C 1
ATOM 984 O O . ARG A 1 127 ? -9.214 -12.434 -2.725 1.00 95.38 127 ARG A O 1
ATOM 991 N N . ALA A 1 128 ? -8.603 -11.369 -4.598 1.00 95.56 128 ALA A N 1
ATOM 992 C CA . ALA A 1 128 ? -9.041 -10.055 -4.148 1.00 95.56 128 ALA A CA 1
ATOM 993 C C . ALA A 1 128 ? -10.557 -9.884 -4.308 1.00 95.56 128 ALA A C 1
ATOM 995 O O . ALA A 1 128 ? -11.085 -9.980 -5.412 1.00 95.56 128 ALA A O 1
ATOM 996 N N . ASP A 1 129 ? -11.244 -9.519 -3.225 1.00 94.44 129 ASP A N 1
ATOM 997 C CA . ASP A 1 129 ? -12.645 -9.087 -3.306 1.00 94.44 129 ASP A CA 1
ATOM 998 C C . ASP A 1 129 ? -12.737 -7.666 -3.877 1.00 94.44 129 ASP A C 1
ATOM 1000 O O . ASP A 1 129 ? -13.728 -7.285 -4.495 1.00 94.44 129 ASP A O 1
ATOM 1004 N N . MET A 1 130 ? -11.685 -6.866 -3.671 1.00 92.62 130 MET A N 1
ATOM 1005 C CA . MET A 1 130 ? -11.601 -5.485 -4.122 1.00 92.62 130 MET A CA 1
ATOM 1006 C C . MET A 1 130 ? -10.200 -5.146 -4.626 1.00 92.62 130 MET A C 1
ATOM 1008 O O . MET A 1 130 ? -9.202 -5.376 -3.942 1.00 92.62 130 MET A O 1
ATOM 1012 N N . ILE A 1 131 ? -10.139 -4.532 -5.809 1.00 94.44 131 ILE A N 1
ATOM 1013 C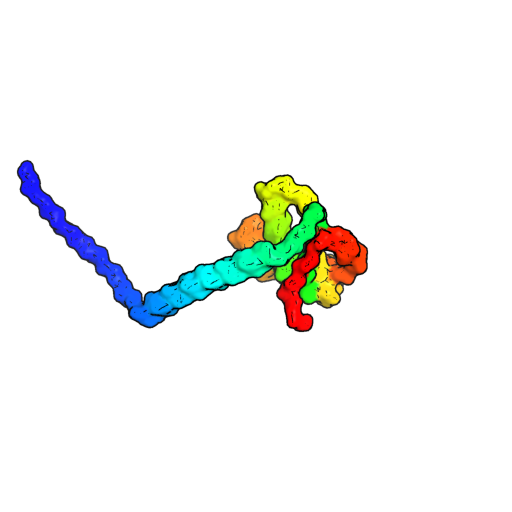 CA . ILE A 1 131 ? -8.891 -4.093 -6.436 1.00 94.44 131 ILE A CA 1
ATOM 1014 C C . ILE A 1 131 ? -8.893 -2.570 -6.554 1.00 94.44 131 ILE A C 1
ATOM 1016 O O . ILE A 1 131 ? -9.731 -1.977 -7.231 1.00 94.44 131 ILE A O 1
ATOM 1020 N N . LEU A 1 132 ? -7.929 -1.934 -5.893 1.00 94.25 132 LEU A N 1
ATOM 1021 C CA . LEU A 1 132 ? -7.714 -0.494 -5.898 1.00 94.25 132 LEU A CA 1
ATOM 1022 C C . LEU A 1 132 ? -6.597 -0.133 -6.871 1.00 94.25 132 LEU A C 1
ATOM 1024 O O . LEU A 1 132 ? -5.421 -0.378 -6.602 1.00 94.25 132 LEU A O 1
ATOM 1028 N N . VAL A 1 133 ? -6.956 0.488 -7.991 1.00 93.62 133 VAL A N 1
ATOM 1029 C CA . VAL A 1 133 ? -5.994 0.882 -9.026 1.00 93.62 133 VAL A CA 1
ATOM 1030 C C . VAL A 1 133 ? -5.594 2.347 -8.841 1.00 93.62 133 VAL A C 1
ATOM 1032 O O . VAL A 1 133 ? -6.439 3.233 -8.749 1.00 93.62 133 VAL A O 1
ATOM 1035 N N . MET A 1 134 ? -4.288 2.607 -8.768 1.00 91.31 134 MET A N 1
ATOM 1036 C CA . MET A 1 134 ? -3.721 3.933 -8.476 1.00 91.31 134 MET A CA 1
ATOM 1037 C C . MET A 1 134 ? -3.434 4.784 -9.731 1.00 91.31 134 MET A C 1
ATOM 1039 O O . MET A 1 134 ? -2.919 5.896 -9.602 1.00 91.31 134 MET A O 1
ATOM 1043 N N . GLU A 1 135 ? -3.706 4.271 -10.937 1.00 78.56 135 GLU A N 1
ATOM 1044 C CA . GLU A 1 135 ? -3.471 4.944 -12.226 1.00 78.56 135 GLU A CA 1
ATOM 1045 C C . GLU A 1 135 ? -4.581 4.645 -13.245 1.00 78.56 135 GLU A C 1
ATOM 1047 O O . GLU A 1 135 ? -5.207 3.593 -13.189 1.00 78.56 135 GLU A O 1
ATOM 1052 N N . TRP A 1 136 ? -4.810 5.575 -14.179 1.00 59.03 136 TRP A N 1
ATOM 1053 C CA . TRP A 1 136 ? -5.836 5.494 -15.235 1.00 59.03 136 TRP A CA 1
ATOM 1054 C C . TRP A 1 136 ? -5.223 5.658 -16.640 1.00 59.03 136 TRP A C 1
ATOM 1056 O O . TRP A 1 136 ? -5.749 6.386 -17.477 1.00 59.03 136 TRP A O 1
ATOM 1066 N N . ARG A 1 137 ? -4.042 5.102 -16.904 1.00 52.03 137 ARG A N 1
ATOM 1067 C CA . ARG A 1 137 ? -3.392 5.277 -18.210 1.00 52.03 137 ARG A CA 1
ATOM 1068 C C . ARG A 1 137 ? -2.755 4.004 -18.707 1.00 52.03 137 ARG A C 1
ATOM 1070 O O . ARG A 1 137 ? -2.137 3.324 -17.863 1.00 52.03 137 ARG A O 1
#

Foldseek 3Di:
DDDDDDDDPPPDPPDDPVNVVVVVVVVVVVVVVVVVVVVVVVVPDDDPPFAEEEEEEAEQQADRLLVQQVVVVVCVVVVHNHHYYYAHQHYDWFDFHDPVRCVVCVVVVTHRRPDIYHHDDPVNVVPGPYYHYPDDD

Mean predicted aligned error: 11.8 Å

Secondary structure (DSSP, 8-state):
----------------HHHHHHHHHHHHHHHHHHHHHHHHHTTS---SS--EEEEEESSSSSHHHHHHHHHHHHHHHTT---EEEEEESS--TTPPPPHHHHHHHHHTT---TT----B--HHHHHH-SEEEES---

pLDDT: mean 83.82, std 18.1, range [31.44, 98.0]

Radius of gyration: 22.84 Å; Cα contacts (8 Å, |Δi|>4): 180; chains: 1; bounding box: 36×67×62 Å